Protein AF-A0A2N0NU24-F1 (afdb_monomer)

Secondary structure (DSSP, 8-state):
----EEEE-SSSSS--PPPHHHHHHHHHHTTTSPPEEEEE--GGGGSHHHHHHHHHHHHTTSEEEEEE------------

Radius of gyration: 14.97 Å; Cα contacts (8 Å, |Δi|>4): 84; chains: 1; bounding box: 33×29×50 Å

pLDDT: mean 78.58, std 19.9, range [34.66, 97.38]

Organism: NCBI:txid588596

Foldseek 3Di:
DDADEDEQDPPDVDRPDDDLVRVLVVLVVQPPHQAHAYEEADCVCVDPSNVVSQVVSCVVRNHVYYYYDPPDPPPPPDDD

Structure (mmCIF, N/CA/C/O backbone):
data_AF-A0A2N0NU24-F1
#
_entry.id   AF-A0A2N0NU24-F1
#
loop_
_atom_site.group_PDB
_atom_site.id
_atom_site.type_symbol
_atom_site.label_atom_id
_atom_site.label_alt_id
_atom_site.label_comp_id
_atom_site.label_asym_id
_atom_site.label_entity_id
_atom_site.label_seq_id
_atom_site.pdbx_PDB_ins_code
_atom_site.Cartn_x
_atom_site.Cartn_y
_atom_site.Cartn_z
_atom_site.occupancy
_atom_site.B_iso_or_equiv
_atom_site.auth_seq_id
_atom_site.auth_comp_id
_atom_site.auth_asym_id
_atom_site.auth_atom_id
_atom_site.pdbx_PDB_model_num
ATOM 1 N N . MET A 1 1 ? -25.235 -0.060 -2.341 1.00 37.53 1 MET A N 1
ATOM 2 C CA . MET A 1 1 ? -24.000 -0.018 -1.532 1.00 37.53 1 MET A CA 1
ATOM 3 C C . MET A 1 1 ? -22.857 0.345 -2.474 1.00 37.53 1 MET A C 1
ATOM 5 O O . MET A 1 1 ? -22.535 -0.472 -3.318 1.00 37.53 1 MET A O 1
ATOM 9 N N . LEU A 1 2 ? -22.356 1.586 -2.429 1.00 34.66 2 LEU A N 1
ATOM 10 C CA . LEU A 1 2 ? -21.357 2.100 -3.382 1.00 34.66 2 LEU A CA 1
ATOM 11 C C . LEU A 1 2 ? -19.966 1.521 -3.069 1.00 34.66 2 LEU A C 1
ATOM 13 O O . LEU A 1 2 ? -19.511 1.595 -1.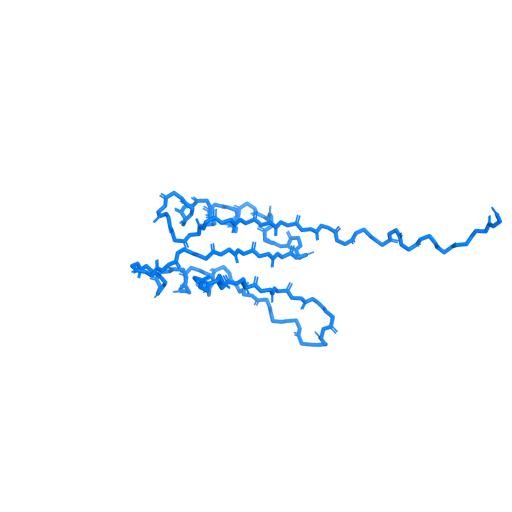927 1.00 34.66 2 LEU A O 1
ATOM 17 N N . GLU A 1 3 ? -19.313 0.931 -4.069 1.00 46.72 3 GLU A N 1
ATOM 18 C CA . GLU A 1 3 ? -17.906 0.528 -4.015 1.00 46.72 3 GLU A CA 1
ATOM 19 C C . GLU A 1 3 ? -17.064 1.626 -4.670 1.00 46.72 3 GLU A C 1
ATOM 21 O O . GLU A 1 3 ? -17.284 1.973 -5.828 1.00 46.72 3 GLU A O 1
ATOM 26 N N . PHE A 1 4 ? -16.125 2.208 -3.923 1.00 48.22 4 PHE A N 1
ATOM 27 C CA . PHE A 1 4 ? -15.162 3.154 -4.480 1.00 48.22 4 PHE A CA 1
ATOM 28 C C . PHE A 1 4 ? -13.940 2.361 -4.940 1.00 48.22 4 PHE A C 1
ATOM 30 O O . PHE A 1 4 ? -13.163 1.877 -4.117 1.00 48.22 4 PHE A O 1
ATOM 37 N N . LYS A 1 5 ? -13.798 2.201 -6.258 1.00 58.19 5 LYS A N 1
ATOM 38 C CA . LYS A 1 5 ? -12.599 1.638 -6.883 1.00 58.19 5 LYS A CA 1
ATOM 39 C C . LYS A 1 5 ? -11.703 2.795 -7.311 1.00 58.19 5 LYS A C 1
ATOM 41 O O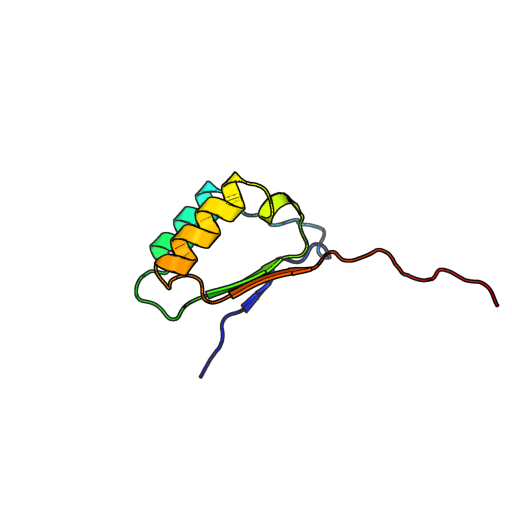 . LYS A 1 5 ? -12.093 3.578 -8.176 1.00 58.19 5 LYS A O 1
ATOM 46 N N . VAL A 1 6 ? -10.522 2.915 -6.707 1.00 66.00 6 VAL A N 1
ATOM 47 C CA . VAL A 1 6 ? -9.500 3.852 -7.194 1.00 66.00 6 VAL A CA 1
ATOM 48 C C . VAL A 1 6 ? -8.794 3.168 -8.359 1.00 66.00 6 VAL A C 1
ATOM 50 O O . VAL A 1 6 ? -8.197 2.105 -8.186 1.00 66.00 6 VAL A O 1
ATOM 53 N N . ILE A 1 7 ? -8.923 3.744 -9.555 1.00 63.62 7 ILE A N 1
ATOM 54 C CA . ILE A 1 7 ? -8.305 3.232 -10.780 1.00 63.62 7 ILE A CA 1
ATOM 55 C C . ILE A 1 7 ? -7.142 4.152 -11.142 1.00 63.62 7 ILE A C 1
ATOM 57 O O . ILE A 1 7 ? -7.359 5.312 -11.490 1.00 63.62 7 ILE A O 1
ATOM 61 N N 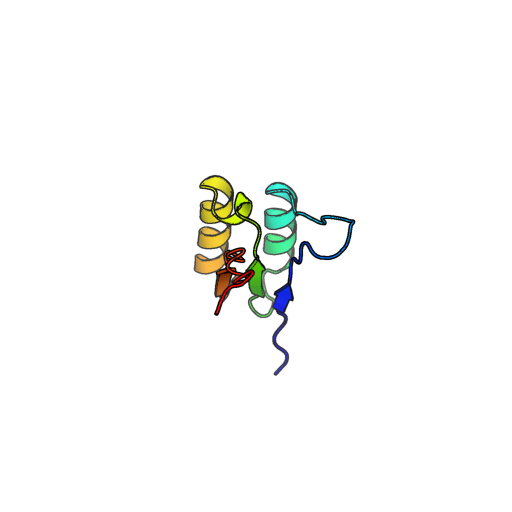. ILE A 1 8 ? -5.921 3.623 -11.090 1.00 63.03 8 ILE A N 1
ATOM 62 C CA . ILE A 1 8 ? -4.713 4.321 -11.541 1.00 63.03 8 ILE A CA 1
ATOM 63 C C . ILE A 1 8 ? -4.395 3.797 -12.954 1.00 63.03 8 ILE A C 1
ATOM 65 O O . ILE A 1 8 ? -3.916 2.677 -13.107 1.00 63.03 8 ILE A O 1
ATOM 69 N N . ASN A 1 9 ? -4.747 4.565 -13.994 1.00 51.84 9 ASN A N 1
ATOM 70 C CA . ASN A 1 9 ? -4.593 4.199 -15.416 1.00 51.84 9 ASN A CA 1
ATOM 71 C C . ASN A 1 9 ? -3.440 4.976 -16.080 1.00 51.84 9 ASN A C 1
ATOM 73 O O . ASN A 1 9 ? -3.334 6.183 -15.886 1.00 51.84 9 ASN A O 1
ATOM 77 N N . SER A 1 10 ? -2.657 4.321 -16.949 1.00 50.09 10 SER A N 1
ATOM 78 C CA . SER A 1 10 ? -1.547 4.930 -17.717 1.00 50.09 10 SER A CA 1
ATOM 79 C C . SER A 1 10 ? -1.942 5.477 -19.101 1.00 50.09 10 SER A C 1
ATOM 81 O O . SER A 1 10 ? -1.110 6.038 -19.808 1.00 50.09 10 SER A O 1
ATOM 83 N N . TYR A 1 11 ? -3.209 5.344 -19.513 1.00 52.06 11 TYR A N 1
ATOM 84 C CA . TYR A 1 11 ? -3.676 5.710 -20.864 1.00 52.06 11 TYR A CA 1
ATOM 85 C C . TYR A 1 11 ? -3.993 7.202 -21.059 1.00 52.06 11 TYR A C 1
ATOM 87 O O . TYR A 1 11 ? -4.451 7.607 -22.127 1.00 52.06 11 TYR A O 1
ATOM 95 N N . ILE A 1 12 ? -3.743 8.037 -20.052 1.00 49.38 12 ILE A N 1
ATOM 96 C CA . ILE A 1 12 ? -3.860 9.491 -20.149 1.00 49.38 12 ILE A CA 1
ATOM 97 C C . ILE A 1 12 ? -2.456 10.041 -19.923 1.00 49.38 12 ILE A C 1
ATOM 99 O O . ILE A 1 12 ? -1.812 9.704 -18.938 1.00 49.38 12 ILE A O 1
ATOM 103 N N . LYS A 1 13 ? -1.984 10.886 -20.844 1.00 46.72 13 LYS A N 1
ATOM 104 C CA . LYS A 1 13 ? -0.618 11.445 -20.960 1.00 46.72 13 LYS A CA 1
ATOM 105 C C . LYS A 1 13 ? -0.090 12.194 -19.712 1.00 46.72 13 LYS A C 1
ATOM 107 O O . LYS A 1 13 ? 1.020 12.715 -19.739 1.00 46.72 13 LYS A O 1
ATOM 112 N N . TYR A 1 14 ? -0.879 12.250 -18.642 1.00 50.03 14 TYR A N 1
ATOM 113 C CA . TYR A 1 14 ? -0.511 12.701 -17.309 1.00 50.03 14 TYR A CA 1
ATOM 114 C C . TYR A 1 14 ? -0.533 11.484 -16.381 1.00 50.03 14 TYR A C 1
ATOM 116 O O . TYR A 1 14 ? -1.580 11.123 -15.845 1.00 50.03 14 TYR A O 1
ATOM 124 N N . GLU A 1 15 ? 0.616 10.827 -16.227 1.00 61.31 15 GLU A N 1
ATOM 125 C CA . GLU A 1 15 ? 0.787 9.755 -15.249 1.00 61.31 15 GLU A CA 1
ATOM 126 C C . GLU A 1 15 ? 0.636 10.339 -13.837 1.00 61.31 15 GLU A C 1
ATOM 128 O O . GLU A 1 15 ? 1.588 10.856 -13.255 1.00 61.31 15 GLU A O 1
ATOM 133 N N . PHE A 1 16 ? -0.569 10.293 -13.275 1.00 67.25 16 PHE A N 1
ATOM 134 C CA . PHE A 1 16 ? -0.759 10.607 -11.866 1.00 67.25 16 PHE A CA 1
ATOM 135 C C . PHE A 1 16 ? -0.430 9.358 -11.048 1.00 67.25 16 PHE A C 1
ATOM 137 O O . PHE A 1 16 ? -1.277 8.493 -10.827 1.00 67.25 16 PHE A O 1
ATOM 144 N N . LYS A 1 17 ? 0.842 9.243 -10.662 1.00 75.38 17 LYS A N 1
ATOM 145 C CA . LYS A 1 17 ? 1.328 8.238 -9.715 1.00 75.38 17 LYS A CA 1
ATOM 146 C C . LYS A 1 17 ? 1.417 8.888 -8.347 1.00 75.38 17 LYS A C 1
ATOM 148 O O . LYS A 1 17 ? 2.029 9.943 -8.194 1.00 75.38 17 LYS A O 1
ATOM 153 N N . PHE A 1 18 ? 0.822 8.253 -7.351 1.00 81.62 18 PHE A N 1
ATOM 154 C CA . PHE A 1 18 ? 1.076 8.610 -5.963 1.00 81.62 18 PHE A CA 1
ATOM 155 C C . PHE A 1 18 ? 2.504 8.230 -5.597 1.00 81.62 18 PHE A C 1
ATOM 157 O O . PHE A 1 18 ? 2.912 7.096 -5.860 1.00 81.62 18 PHE A O 1
ATOM 164 N N . SER A 1 19 ? 3.229 9.157 -4.970 1.00 89.94 19 SER A N 1
ATOM 165 C CA . SER A 1 19 ? 4.370 8.777 -4.145 1.00 89.94 19 SER A CA 1
ATOM 166 C C . SER A 1 19 ? 3.889 7.932 -2.961 1.00 89.94 19 SER A C 1
ATOM 168 O O . SER A 1 19 ? 2.696 7.916 -2.636 1.00 89.94 19 SER A O 1
ATOM 170 N N . LEU A 1 20 ? 4.822 7.243 -2.307 1.00 92.25 20 LEU A N 1
ATOM 171 C CA . LEU A 1 20 ? 4.537 6.458 -1.111 1.00 92.25 20 LEU A CA 1
ATOM 172 C C . LEU A 1 20 ? 3.903 7.331 -0.018 1.00 92.25 20 LEU A C 1
ATOM 174 O O . LEU A 1 20 ? 2.839 6.986 0.485 1.00 92.25 20 LEU A O 1
ATOM 178 N N . ASP A 1 21 ? 4.479 8.508 0.230 1.00 94.12 21 ASP A N 1
ATOM 179 C CA . ASP A 1 21 ? 3.985 9.473 1.219 1.00 94.12 21 ASP A CA 1
ATOM 180 C C . ASP A 1 21 ? 2.528 9.881 0.962 1.00 94.12 21 ASP A C 1
ATOM 182 O O . ASP A 1 21 ? 1.715 9.933 1.881 1.00 94.12 21 ASP A O 1
ATOM 186 N N . ILE A 1 22 ? 2.158 10.126 -0.302 1.00 91.56 22 ILE A N 1
ATOM 187 C CA . ILE A 1 22 ? 0.778 10.502 -0.638 1.00 91.56 22 ILE A CA 1
ATOM 188 C C . ILE A 1 22 ? -0.163 9.300 -0.473 1.00 91.56 22 ILE A C 1
ATOM 190 O O . ILE A 1 22 ? -1.304 9.463 -0.038 1.00 91.56 22 ILE A O 1
ATOM 194 N N . LEU A 1 23 ? 0.286 8.083 -0.805 1.00 91.56 23 LEU A N 1
ATOM 195 C CA . LEU A 1 23 ? -0.501 6.869 -0.573 1.00 91.56 23 LEU A CA 1
ATOM 196 C C . LEU A 1 23 ? -0.772 6.662 0.925 1.00 91.56 23 LEU A C 1
ATOM 198 O O . LEU A 1 23 ? -1.895 6.310 1.294 1.00 91.56 23 LEU A O 1
ATOM 202 N N . GLU A 1 24 ? 0.224 6.902 1.776 1.00 95.00 24 GLU A N 1
ATOM 203 C CA . GLU A 1 24 ? 0.077 6.868 3.232 1.00 95.00 24 GLU A CA 1
ATOM 204 C C . GLU A 1 24 ? -0.889 7.949 3.721 1.00 95.00 24 GLU A C 1
ATOM 206 O O . GLU A 1 24 ? -1.847 7.629 4.423 1.00 95.00 24 GLU A O 1
ATOM 211 N N . GLU A 1 25 ? -0.715 9.200 3.285 1.00 95.50 25 GLU A N 1
ATOM 212 C CA . GLU A 1 25 ? -1.577 10.323 3.669 1.00 95.50 25 GLU A CA 1
ATOM 213 C C . GLU A 1 25 ? -3.048 10.062 3.315 1.00 95.50 25 GLU A C 1
ATOM 215 O O . GLU A 1 25 ? -3.948 10.251 4.139 1.00 95.50 25 GLU A O 1
ATOM 220 N N . ILE A 1 26 ? -3.315 9.590 2.093 1.00 90.88 26 ILE A N 1
ATOM 221 C CA . ILE A 1 26 ? -4.673 9.250 1.658 1.00 90.88 26 ILE A CA 1
ATOM 222 C C . ILE A 1 26 ? -5.236 8.115 2.513 1.00 90.88 26 ILE A C 1
ATOM 224 O O . ILE A 1 26 ? -6.400 8.179 2.910 1.00 90.88 26 ILE A O 1
ATOM 228 N N . SER A 1 27 ? -4.432 7.092 2.806 1.00 91.81 27 SER A N 1
ATOM 229 C CA . SER A 1 27 ? -4.865 5.925 3.579 1.00 91.81 27 SER A CA 1
ATOM 230 C C . SER A 1 27 ? -5.179 6.285 5.034 1.00 91.81 27 SER A C 1
ATOM 232 O O . SER A 1 27 ? -6.226 5.884 5.548 1.00 91.81 27 SER A O 1
ATOM 234 N N . GLU A 1 28 ? -4.351 7.109 5.679 1.00 95.75 28 GLU A N 1
ATOM 235 C CA . GLU A 1 28 ? -4.623 7.650 7.016 1.00 95.75 28 GLU A CA 1
ATOM 236 C C . GLU A 1 28 ? -5.915 8.469 7.042 1.00 95.75 28 GLU A C 1
ATOM 238 O O . GLU A 1 28 ? -6.814 8.211 7.849 1.00 95.75 28 GLU A O 1
ATOM 243 N N . ASN A 1 29 ? -6.073 9.392 6.092 1.00 94.25 29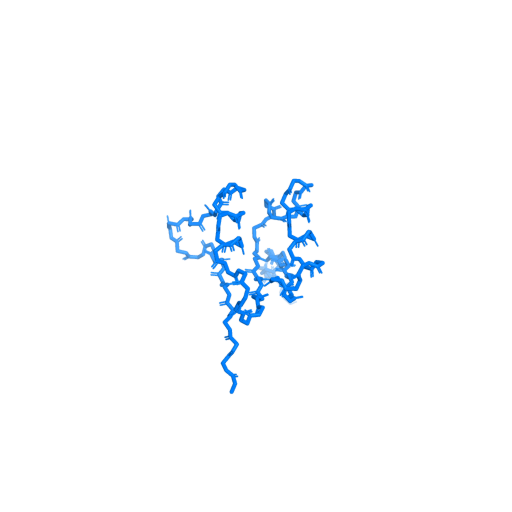 ASN A N 1
ATOM 244 C CA . ASN A 1 29 ? -7.275 10.220 5.969 1.00 94.25 29 ASN A CA 1
ATOM 245 C C . ASN A 1 29 ? -8.544 9.408 5.634 1.00 94.25 29 ASN A C 1
ATOM 247 O O . ASN A 1 29 ? -9.673 9.903 5.777 1.00 94.25 29 ASN A O 1
ATOM 251 N N . TRP A 1 30 ? -8.379 8.156 5.196 1.00 93.94 30 TRP A N 1
ATOM 252 C CA . TRP A 1 30 ? -9.469 7.234 4.897 1.00 93.94 30 TRP A CA 1
ATOM 253 C C . TRP A 1 30 ? -9.901 6.359 6.082 1.00 93.94 30 TRP A C 1
ATOM 255 O O . TRP A 1 30 ? -10.910 5.650 5.990 1.00 93.94 30 TRP A O 1
ATOM 265 N N . ARG A 1 31 ? -9.202 6.413 7.222 1.00 92.44 31 ARG A N 1
ATOM 266 C CA . ARG A 1 31 ? -9.602 5.673 8.429 1.00 92.44 31 ARG A CA 1
ATOM 267 C C . ARG A 1 31 ? -11.027 6.028 8.868 1.00 92.44 31 ARG A C 1
ATOM 269 O O . ARG A 1 31 ? -11.504 7.149 8.713 1.00 92.44 31 ARG A O 1
ATOM 276 N N . GLY A 1 32 ? -11.738 5.032 9.402 1.00 92.12 32 GLY A N 1
ATOM 277 C CA . GLY A 1 32 ? -13.135 5.172 9.838 1.00 92.12 32 GLY A CA 1
ATOM 278 C C . GLY A 1 32 ? -14.168 5.225 8.703 1.00 92.12 32 GLY A C 1
ATOM 279 O O . GLY A 1 32 ? -15.365 5.296 8.976 1.00 92.12 32 GLY A O 1
ATOM 280 N N . ARG A 1 33 ? -13.735 5.163 7.436 1.00 90.56 33 ARG A N 1
ATOM 281 C CA . ARG A 1 33 ? -14.612 5.095 6.258 1.00 90.56 33 ARG A CA 1
ATOM 282 C C . ARG A 1 33 ? -14.741 3.657 5.754 1.00 90.56 33 ARG A C 1
ATOM 284 O O . ARG A 1 33 ? -14.089 2.734 6.237 1.00 90.56 33 ARG A O 1
ATOM 291 N N . ARG A 1 34 ? -15.595 3.459 4.745 1.00 91.94 3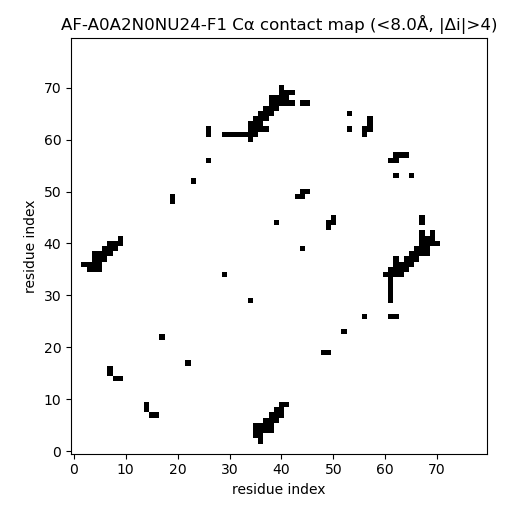4 ARG A N 1
ATOM 292 C CA . ARG A 1 34 ? -15.679 2.183 4.021 1.00 91.94 34 ARG A CA 1
ATOM 293 C C . ARG A 1 34 ? -14.328 1.875 3.3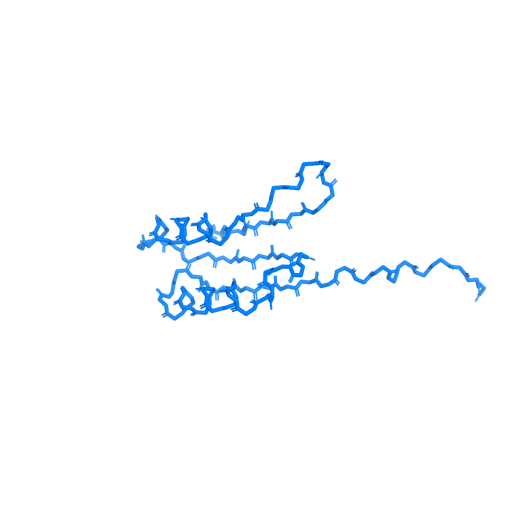69 1.00 91.94 34 ARG A C 1
ATOM 295 O O . ARG A 1 34 ? -13.787 2.738 2.686 1.00 91.94 34 ARG A O 1
ATOM 302 N N . ALA A 1 35 ? -13.848 0.648 3.539 1.00 93.31 35 ALA A N 1
ATOM 303 C CA . ALA A 1 35 ? -12.565 0.199 3.011 1.00 93.31 35 ALA A CA 1
ATOM 304 C C . ALA A 1 35 ? -12.420 0.415 1.489 1.00 93.31 35 ALA A C 1
ATOM 306 O O . ALA A 1 35 ? -13.381 0.228 0.734 1.00 93.31 35 ALA A O 1
ATOM 307 N N . LEU A 1 36 ? -11.214 0.797 1.065 1.00 91.50 36 LEU A N 1
ATOM 308 C CA . LEU A 1 36 ? -10.825 1.044 -0.326 1.00 91.50 36 LEU A CA 1
ATOM 309 C C . LEU A 1 36 ? -10.469 -0.251 -1.052 1.00 91.50 36 LEU A C 1
ATOM 311 O O . LEU A 1 36 ? -9.811 -1.117 -0.484 1.00 91.50 36 LEU A O 1
ATOM 315 N N . SER A 1 37 ? -10.800 -0.339 -2.337 1.00 90.69 37 SER A N 1
ATOM 316 C CA . SER A 1 37 ? -10.187 -1.319 -3.239 1.00 90.69 37 SER A CA 1
ATOM 317 C C . SER A 1 37 ? -9.279 -0.578 -4.221 1.00 90.69 37 SER A C 1
ATOM 319 O O . SER A 1 37 ? -9.723 0.344 -4.913 1.00 90.69 37 SER A O 1
ATOM 321 N N . ILE A 1 38 ? -8.005 -0.966 -4.265 1.00 88.75 38 ILE A N 1
ATOM 322 C CA . ILE A 1 38 ? -6.976 -0.370 -5.121 1.00 88.75 38 ILE A CA 1
ATOM 323 C C . ILE A 1 38 ? -6.720 -1.304 -6.300 1.00 88.75 38 ILE A C 1
ATOM 325 O O . ILE A 1 38 ? -6.434 -2.485 -6.115 1.00 88.75 38 ILE A O 1
ATOM 329 N N . PHE A 1 39 ? -6.789 -0.767 -7.514 1.00 87.44 39 PHE A N 1
ATOM 330 C CA . PHE A 1 39 ? -6.386 -1.470 -8.726 1.00 87.44 39 PHE A CA 1
ATOM 331 C C . PHE A 1 39 ? -5.337 -0.647 -9.466 1.00 87.44 39 PHE A C 1
ATOM 333 O O . PHE A 1 39 ? -5.544 0.541 -9.733 1.00 87.44 39 PHE A O 1
ATOM 340 N N . THR A 1 40 ? -4.224 -1.286 -9.811 1.00 83.94 40 THR A N 1
ATOM 341 C CA . THR A 1 40 ? -3.117 -0.650 -10.520 1.00 83.94 40 THR A CA 1
ATOM 342 C C . THR A 1 40 ? -2.540 -1.562 -11.590 1.00 83.94 40 THR A C 1
ATOM 344 O O . THR A 1 40 ? -2.667 -2.784 -11.557 1.00 83.94 40 THR A O 1
ATOM 347 N N . ILE A 1 41 ? -1.901 -0.937 -12.564 1.00 83.38 41 ILE A N 1
ATOM 348 C CA . ILE A 1 41 ? -1.201 -1.588 -13.673 1.00 83.38 41 ILE A CA 1
ATOM 349 C C . ILE A 1 41 ? 0.284 -1.233 -13.686 1.00 83.38 41 ILE A C 1
ATOM 351 O O . ILE A 1 41 ? 1.043 -1.733 -14.513 1.00 83.38 41 ILE A O 1
ATOM 355 N N . ASP A 1 42 ? 0.687 -0.335 -12.786 1.00 83.88 42 ASP A N 1
ATOM 356 C CA . ASP A 1 42 ? 2.052 0.138 -12.677 1.00 83.88 42 ASP A CA 1
ATOM 357 C C . ASP A 1 42 ? 2.809 -0.726 -11.669 1.00 83.88 42 ASP A C 1
ATOM 359 O O . ASP A 1 42 ? 2.385 -0.906 -10.523 1.00 83.88 42 ASP A O 1
ATOM 363 N N . SER A 1 43 ? 3.939 -1.271 -12.112 1.00 86.88 43 SER A N 1
ATOM 364 C CA . SER A 1 43 ? 4.763 -2.164 -11.313 1.00 86.88 43 SER A CA 1
ATOM 365 C C . SER A 1 43 ? 5.446 -1.473 -10.130 1.00 86.88 43 SER A C 1
ATOM 367 O O . SER A 1 43 ? 5.958 -2.168 -9.260 1.00 86.88 43 SER A O 1
ATOM 369 N N . ILE A 1 44 ? 5.466 -0.138 -10.036 1.00 88.19 44 ILE A N 1
ATOM 370 C CA . ILE A 1 44 ? 6.044 0.520 -8.848 1.00 88.19 44 ILE A CA 1
ATOM 371 C C . ILE A 1 44 ? 5.314 0.123 -7.555 1.00 88.19 44 ILE A C 1
ATOM 373 O O . ILE A 1 44 ? 5.940 -0.013 -6.507 1.00 88.19 44 ILE A O 1
ATOM 377 N N . TYR A 1 45 ? 4.005 -0.140 -7.636 1.00 89.44 45 TYR A N 1
ATOM 378 C CA . TYR A 1 45 ? 3.163 -0.455 -6.478 1.00 89.44 45 TYR A CA 1
ATOM 379 C C . TYR A 1 45 ? 3.324 -1.892 -5.971 1.00 89.44 45 TYR A C 1
ATOM 381 O O . TYR A 1 45 ? 2.815 -2.212 -4.901 1.00 89.44 45 TYR A O 1
ATOM 389 N N . ILE A 1 46 ? 4.026 -2.750 -6.719 1.00 91.12 46 ILE A N 1
ATOM 390 C CA . ILE A 1 46 ? 4.448 -4.079 -6.252 1.00 91.12 46 ILE A CA 1
ATOM 391 C C . ILE A 1 46 ? 5.877 -4.070 -5.686 1.00 91.12 46 ILE A C 1
ATOM 393 O O . ILE A 1 46 ? 6.399 -5.125 -5.335 1.00 91.12 46 ILE A O 1
ATOM 397 N N . GLY A 1 47 ? 6.520 -2.898 -5.593 1.00 93.25 47 GLY A N 1
ATOM 398 C CA . GLY A 1 47 ? 7.786 -2.733 -4.878 1.00 93.25 47 GLY A CA 1
ATOM 399 C C . GLY A 1 47 ? 7.633 -2.999 -3.376 1.00 93.25 47 GLY A C 1
ATOM 400 O O . GLY A 1 47 ? 6.531 -2.891 -2.830 1.00 93.25 47 GLY A O 1
ATOM 401 N N . GLU A 1 48 ? 8.736 -3.349 -2.708 1.00 96.31 48 GLU A N 1
ATOM 402 C CA . GLU A 1 48 ? 8.742 -3.752 -1.291 1.00 96.31 48 GLU A CA 1
ATOM 403 C C . GLU A 1 48 ? 8.123 -2.686 -0.376 1.00 96.31 48 GLU A C 1
ATOM 405 O O . GLU A 1 48 ? 7.232 -3.005 0.415 1.00 96.31 48 GLU A O 1
ATOM 410 N N . ASP A 1 49 ? 8.519 -1.420 -0.542 1.00 96.38 49 ASP A N 1
ATOM 411 C CA . ASP A 1 49 ? 8.038 -0.311 0.291 1.00 96.38 49 ASP A CA 1
ATOM 412 C C . ASP A 1 49 ? 6.523 -0.089 0.145 1.00 96.38 49 ASP A C 1
ATOM 414 O O . ASP A 1 49 ? 5.792 -0.060 1.136 1.00 96.38 49 ASP A O 1
ATOM 418 N N . TYR A 1 50 ? 6.018 -0.031 -1.093 1.00 94.75 50 TYR A N 1
ATOM 419 C CA . TYR A 1 50 ? 4.582 0.115 -1.363 1.00 94.75 50 TYR A CA 1
ATOM 420 C C . TYR A 1 50 ? 3.782 -1.083 -0.853 1.00 94.75 50 TYR A C 1
ATOM 422 O O . TYR A 1 50 ? 2.730 -0.917 -0.233 1.00 94.75 50 TYR A O 1
ATOM 430 N N . THR A 1 51 ? 4.288 -2.296 -1.075 1.00 95.12 51 THR A N 1
ATOM 431 C CA . THR A 1 51 ? 3.623 -3.528 -0.640 1.00 95.12 51 THR A CA 1
ATOM 432 C C . THR A 1 51 ? 3.506 -3.581 0.881 1.00 95.12 51 THR A C 1
ATOM 434 O O . THR A 1 51 ? 2.467 -3.987 1.405 1.00 95.12 51 THR A O 1
ATOM 437 N N . LYS A 1 52 ? 4.539 -3.134 1.605 1.00 97.38 52 LYS A N 1
ATOM 438 C CA . LYS A 1 52 ? 4.525 -3.045 3.068 1.00 97.38 52 LYS A CA 1
ATOM 439 C C . LYS A 1 52 ? 3.418 -2.110 3.559 1.00 97.38 52 LYS A C 1
ATOM 441 O O . LYS A 1 52 ? 2.598 -2.535 4.371 1.00 97.38 52 LYS A O 1
ATOM 446 N N . VAL A 1 53 ? 3.352 -0.896 3.012 1.00 96.19 53 VAL A N 1
ATOM 447 C CA . VAL A 1 53 ? 2.326 0.106 3.346 1.00 96.19 53 VAL A CA 1
ATOM 448 C C . VAL A 1 53 ? 0.920 -0.423 3.055 1.00 96.19 53 VAL A C 1
ATOM 450 O O . VAL A 1 53 ? 0.040 -0.406 3.915 1.00 96.19 53 VAL A O 1
ATOM 453 N N . ILE A 1 54 ? 0.703 -0.981 1.864 1.00 95.25 54 ILE A N 1
ATOM 454 C CA . ILE A 1 54 ? -0.599 -1.533 1.466 1.00 95.25 54 ILE A CA 1
ATOM 455 C C . ILE A 1 54 ? -1.032 -2.66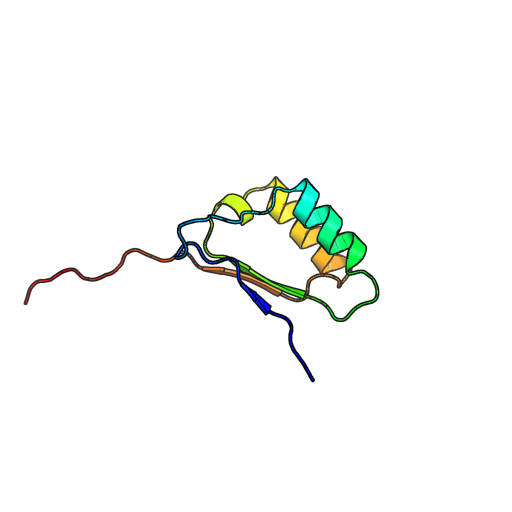7 2.404 1.00 95.25 54 ILE A C 1
ATOM 457 O O . ILE A 1 54 ? -2.198 -2.732 2.800 1.00 95.25 54 ILE A O 1
ATOM 461 N N . ASN A 1 55 ? -0.111 -3.555 2.782 1.00 96.50 55 ASN A N 1
ATOM 462 C CA . ASN A 1 55 ? -0.407 -4.659 3.693 1.00 96.50 55 ASN A CA 1
ATOM 463 C C . ASN A 1 55 ? -0.730 -4.177 5.113 1.00 96.50 55 ASN A C 1
ATOM 465 O O . ASN A 1 55 ? -1.631 -4.727 5.750 1.00 96.50 55 ASN A O 1
ATOM 469 N N . GLU A 1 56 ? -0.057 -3.132 5.595 1.00 97.31 56 GLU A N 1
ATOM 470 C CA . GLU A 1 56 ? -0.384 -2.498 6.873 1.00 97.31 56 GLU A CA 1
ATOM 471 C C . GLU A 1 56 ? -1.824 -1.961 6.872 1.00 97.31 56 GLU A C 1
ATOM 473 O O . GLU A 1 56 ? -2.629 -2.294 7.749 1.00 97.31 56 GLU A O 1
ATOM 478 N N . TYR A 1 57 ? -2.201 -1.206 5.840 1.00 96.56 57 TYR A N 1
ATOM 479 C CA . TYR A 1 57 ? -3.556 -0.666 5.720 1.00 96.56 57 TYR A CA 1
ATOM 480 C C . TYR A 1 57 ? -4.618 -1.730 5.426 1.00 96.56 57 TYR A C 1
ATOM 482 O O . TYR A 1 57 ? -5.777 -1.555 5.817 1.00 96.56 57 TYR A O 1
ATOM 490 N N . LYS A 1 58 ? -4.246 -2.860 4.812 1.00 96.00 58 LYS A N 1
ATOM 491 C CA . LYS A 1 58 ? -5.104 -4.052 4.729 1.00 96.00 58 LYS A CA 1
ATOM 492 C C . LYS A 1 58 ? -5.382 -4.653 6.103 1.00 96.00 58 LYS A C 1
ATOM 494 O O . LYS A 1 58 ? -6.541 -4.903 6.432 1.00 96.00 58 LYS A O 1
ATOM 499 N N . SER A 1 59 ? -4.348 -4.833 6.927 1.00 96.38 59 SER A N 1
ATOM 500 C CA . SER A 1 59 ? -4.490 -5.323 8.308 1.00 96.38 59 SER A CA 1
ATOM 501 C C . SER A 1 59 ? -5.407 -4.410 9.134 1.00 96.38 59 SER A C 1
ATOM 503 O O . SER A 1 59 ? -6.298 -4.873 9.849 1.00 96.38 59 SER A O 1
ATOM 505 N N . ASN A 1 60 ? -5.279 -3.097 8.924 1.00 95.12 60 ASN A N 1
ATOM 506 C CA . ASN A 1 60 ? -6.108 -2.071 9.555 1.00 95.12 60 ASN A CA 1
ATOM 507 C C . ASN A 1 60 ? -7.508 -1.909 8.928 1.00 95.12 60 ASN A C 1
ATOM 509 O O . ASN A 1 60 ? -8.256 -1.019 9.334 1.00 95.12 60 ASN A O 1
ATOM 513 N N . ARG A 1 61 ? -7.886 -2.749 7.952 1.00 94.56 61 ARG A N 1
ATOM 514 C CA . ARG A 1 61 ? -9.176 -2.721 7.229 1.00 94.56 61 ARG A CA 1
ATOM 515 C C . ARG A 1 61 ? -9.475 -1.403 6.504 1.00 94.56 61 ARG A C 1
ATOM 517 O O . ARG A 1 61 ? -10.626 -1.140 6.159 1.00 94.56 61 ARG A O 1
ATOM 524 N N . VAL A 1 62 ? -8.454 -0.586 6.258 1.00 95.81 62 VAL A N 1
ATOM 525 C CA . VAL A 1 62 ? -8.549 0.632 5.442 1.00 95.81 62 VAL A CA 1
ATOM 526 C C . VAL A 1 62 ? -8.564 0.257 3.965 1.00 95.81 62 VAL A C 1
ATOM 528 O O . VAL A 1 62 ? -9.366 0.789 3.201 1.00 95.81 62 VAL A O 1
ATOM 531 N N . ILE A 1 63 ? -7.736 -0.713 3.575 1.00 94.94 63 ILE A N 1
ATOM 532 C CA . ILE A 1 63 ? -7.747 -1.318 2.244 1.00 94.94 63 ILE A CA 1
ATOM 533 C C . ILE A 1 63 ? -8.422 -2.685 2.353 1.00 94.94 63 ILE A C 1
ATOM 535 O O . ILE A 1 63 ? -8.052 -3.521 3.170 1.00 94.94 63 ILE A O 1
ATOM 539 N N . LYS A 1 64 ? -9.431 -2.913 1.523 1.00 94.56 64 LYS A N 1
ATOM 540 C CA . LYS A 1 64 ? -10.091 -4.202 1.348 1.00 94.56 64 LYS A CA 1
ATOM 541 C C . LYS A 1 64 ? -9.282 -5.063 0.383 1.00 94.56 64 LYS A C 1
ATOM 543 O O . LYS A 1 64 ? -8.760 -6.105 0.762 1.00 94.56 64 LYS A O 1
ATOM 548 N N . ASP A 1 65 ? -9.115 -4.563 -0.839 1.00 93.31 65 ASP A N 1
ATOM 549 C CA . ASP A 1 65 ? -8.508 -5.299 -1.943 1.00 93.31 65 ASP A CA 1
ATOM 550 C C . ASP A 1 65 ? -7.382 -4.479 -2.579 1.00 93.31 65 ASP A C 1
ATOM 552 O O . ASP A 1 65 ? -7.451 -3.253 -2.657 1.00 93.31 65 ASP A O 1
ATOM 556 N N . PHE A 1 66 ? -6.338 -5.171 -3.033 1.00 91.56 66 PHE A N 1
ATOM 557 C CA . PHE A 1 66 ? -5.266 -4.597 -3.844 1.00 91.56 66 PHE A CA 1
ATOM 558 C C . PHE A 1 66 ? -4.987 -5.562 -4.985 1.00 91.56 66 PHE A C 1
ATOM 560 O O . PHE A 1 66 ? -4.692 -6.732 -4.732 1.00 91.56 66 PHE A O 1
ATOM 567 N N . GLU A 1 67 ? -5.091 -5.067 -6.209 1.00 91.56 67 GLU A N 1
ATOM 568 C CA . GLU A 1 67 ? -4.911 -5.838 -7.431 1.00 91.56 67 GLU A CA 1
ATOM 569 C C . GLU A 1 67 ? -3.906 -5.129 -8.339 1.00 91.56 67 GLU A C 1
ATOM 571 O O . GLU A 1 67 ? -4.080 -3.959 -8.686 1.00 91.56 67 GLU A O 1
ATOM 576 N N . TYR A 1 68 ? -2.869 -5.862 -8.741 1.00 88.00 68 TYR A N 1
ATOM 577 C CA . TYR A 1 68 ? -1.936 -5.449 -9.781 1.00 88.00 68 TYR A CA 1
ATOM 578 C C . TYR A 1 68 ? -2.182 -6.286 -11.034 1.00 88.00 68 TYR A C 1
ATOM 580 O O . TYR A 1 68 ? -2.074 -7.512 -10.997 1.00 88.00 68 TYR A O 1
ATOM 588 N N . SER A 1 69 ? -2.494 -5.625 -12.145 1.00 85.31 69 SER A N 1
ATOM 589 C CA . SER A 1 69 ? -2.620 -6.266 -13.449 1.00 85.31 69 SER A CA 1
ATOM 590 C C . SER A 1 69 ? -1.479 -5.820 -14.341 1.00 85.31 69 SER A C 1
ATOM 592 O O . SER A 1 69 ? -1.448 -4.683 -14.810 1.00 85.31 69 SER A O 1
ATOM 594 N N . ARG A 1 70 ? -0.569 -6.739 -14.653 1.00 75.50 70 ARG A N 1
ATOM 595 C CA . ARG A 1 70 ? 0.383 -6.525 -15.738 1.00 75.50 70 ARG A CA 1
ATOM 596 C C . ARG A 1 70 ? -0.427 -6.468 -17.035 1.00 75.50 70 ARG A C 1
ATOM 598 O O . ARG A 1 70 ? -0.973 -7.487 -17.447 1.00 75.50 70 ARG A O 1
ATOM 605 N N . PHE A 1 71 ? -0.541 -5.299 -17.667 1.00 66.62 71 PHE A N 1
ATOM 606 C CA . PHE A 1 71 ? -0.936 -5.268 -19.074 1.00 66.62 71 PHE A CA 1
ATOM 607 C C . PHE A 1 71 ? 0.189 -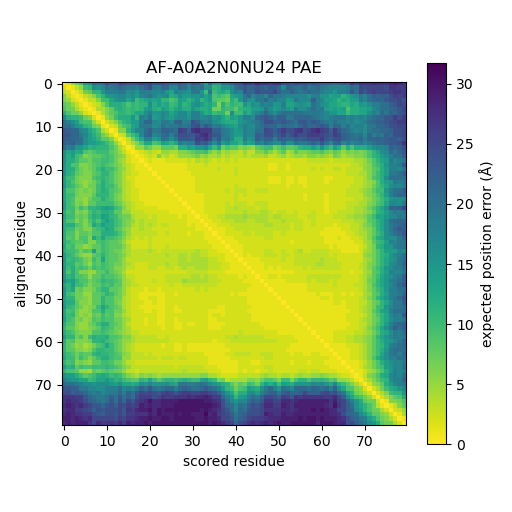5.943 -19.849 1.00 66.62 71 PHE A C 1
ATOM 609 O O . PHE A 1 71 ? 1.219 -5.337 -20.136 1.00 66.62 71 PHE A O 1
ATOM 616 N N . ASP A 1 72 ? 0.033 -7.238 -20.098 1.00 58.34 72 ASP A N 1
ATOM 617 C CA . ASP A 1 72 ? 0.896 -7.926 -21.033 1.00 58.34 72 ASP A CA 1
ATOM 618 C C . ASP A 1 72 ? 0.620 -7.302 -22.403 1.00 58.34 72 ASP A C 1
ATOM 620 O O . ASP A 1 72 ? -0.523 -7.289 -22.866 1.00 58.34 72 ASP A O 1
ATOM 624 N N . TYR A 1 73 ? 1.648 -6.772 -23.066 1.00 52.72 73 TYR A N 1
ATOM 625 C CA . TYR A 1 73 ? 1.572 -6.341 -24.467 1.00 52.72 73 TYR A CA 1
ATOM 626 C C . TYR A 1 73 ? 1.444 -7.558 -25.404 1.00 52.72 73 TYR A C 1
ATOM 628 O O . TYR A 1 73 ? 1.929 -7.544 -26.531 1.00 52.72 73 TYR A O 1
ATOM 636 N N . GLY A 1 74 ? 0.732 -8.602 -24.980 1.00 48.84 74 GLY A N 1
ATOM 637 C CA . GLY A 1 74 ? 0.213 -9.669 -25.819 1.00 48.84 74 GLY A CA 1
ATOM 638 C C . GLY A 1 74 ? -0.928 -9.175 -26.708 1.00 48.84 74 GLY A C 1
ATOM 639 O O . GLY A 1 74 ? -1.934 -9.861 -26.868 1.00 48.84 74 GLY A O 1
ATOM 640 N N . ILE A 1 75 ? -0.786 -7.993 -27.319 1.00 48.38 75 ILE A N 1
ATOM 641 C CA . ILE A 1 75 ? -1.386 -7.796 -28.631 1.00 48.38 75 ILE A CA 1
ATOM 642 C C . ILE A 1 75 ? -0.613 -8.759 -29.529 1.00 48.38 75 ILE A C 1
ATOM 644 O O . ILE A 1 75 ? 0.529 -8.500 -29.906 1.00 48.38 75 ILE A O 1
ATOM 648 N N . ASN A 1 76 ? -1.234 -9.898 -29.827 1.00 48.47 76 ASN A N 1
ATOM 649 C CA . ASN A 1 76 ? -0.866 -10.750 -30.948 1.00 48.47 76 ASN A CA 1
ATOM 650 C C . ASN A 1 76 ? -0.914 -9.901 -32.231 1.00 48.47 76 ASN A C 1
ATOM 652 O O . ASN A 1 76 ? -1.923 -9.862 -32.934 1.00 48.47 76 ASN A O 1
ATOM 656 N N . TYR A 1 77 ? 0.173 -9.199 -32.545 1.00 46.44 77 TYR A N 1
ATOM 657 C CA . TYR A 1 77 ? 0.413 -8.683 -33.883 1.00 46.44 77 TYR A CA 1
ATOM 658 C C . TYR A 1 77 ? 0.880 -9.853 -34.765 1.00 46.44 77 TYR A C 1
ATOM 660 O O . TYR A 1 77 ? 2.068 -10.086 -34.927 1.00 46.44 77 TYR A O 1
ATOM 668 N N . CYS A 1 78 ? -0.117 -10.554 -35.317 1.00 50.09 78 CYS A N 1
ATOM 669 C CA . CYS A 1 78 ? -0.165 -11.182 -36.646 1.00 50.09 78 CYS A CA 1
ATOM 670 C C . CYS A 1 78 ? 0.862 -12.282 -37.021 1.00 50.09 78 CYS A C 1
ATOM 672 O O . CYS A 1 78 ? 2.042 -12.002 -37.188 1.00 50.09 78 CYS A O 1
ATOM 674 N N . HIS A 1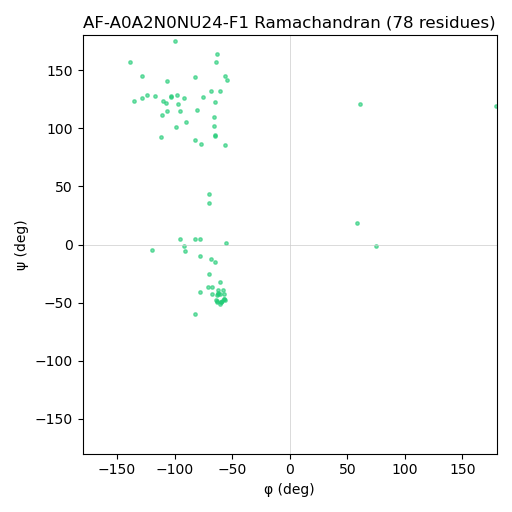 79 ? 0.385 -13.491 -37.364 1.00 36.44 79 HIS A N 1
ATOM 675 C CA . HIS A 1 79 ? 0.211 -13.918 -38.770 1.00 36.44 79 HIS A CA 1
ATOM 676 C C . HIS A 1 79 ? -0.333 -15.364 -38.888 1.00 36.44 79 HIS A C 1
ATOM 678 O O . HIS A 1 79 ? 0.375 -16.315 -38.571 1.00 36.44 79 HIS A O 1
ATOM 684 N N . ARG A 1 80 ? -1.516 -15.470 -39.518 1.00 37.06 80 ARG A N 1
ATOM 685 C CA . ARG A 1 80 ? -2.117 -16.635 -40.205 1.00 37.06 80 ARG A CA 1
ATOM 686 C C . ARG A 1 80 ? -2.867 -17.692 -39.391 1.00 37.06 80 ARG A C 1
ATOM 688 O O . ARG A 1 80 ? -2.296 -18.270 -38.449 1.00 37.06 80 ARG A O 1
#

Nearest PDB structures (foldseek):
  3fst-assembly1_C  TM=4.216E-01  e=2.516E+00  Escherichia coli K-12
  1zpt-assembly1_C  TM=3.803E-01  e=4.941E+00  Escherichia coli
  3fsu-assembly1_C  TM=4.030E-01  e=5.286E+00  Escherichia coli K-12
  2y4j-assembly1_A  TM=4.334E-01  e=4.941E+00  Rhodothermus marinus
  1zp4-assembly1_C  TM=3.808E-01  e=7.407E+00  Escherichia coli

Solvent-accessible surface area (backbone atoms only — not comparable to full-atom values): 5076 Å² total; per-residue (Å²): 136,90,80,65,71,52,76,53,65,78,92,46,100,66,74,76,70,74,52,67,68,54,52,49,52,53,49,60,75,39,56,97,52,83,49,34,33,43,41,37,54,60,70,70,60,72,34,71,71,45,41,51,53,53,50,52,34,35,77,70,50,35,28,70,46,80,46,80,47,78,78,69,81,75,69,81,79,78,85,136

Sequence (80 aa):
MLEFKVIINSYIKYEFKFSLDILEEISENWRGRRALSIFTIDSIYIGEDYTKVINEYKSNRVIKDFEYSRFDYGINYCHR

Mean predicted aligned error: 9.21 Å